Protein AF-A0A959Y7V5-F1 (afdb_monomer)

Secondary structure (DSSP, 8-state):
--EEEEEE-B-SS--TT--S--B--GGGHHHHHHHHHHHHHHH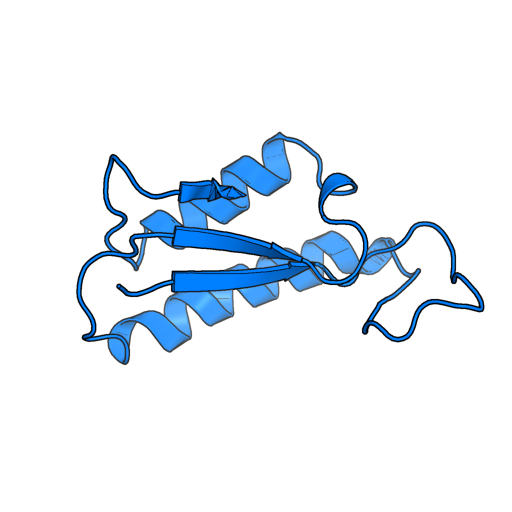GGG--S-SEEEEEEEES-GGGS-HHHHHHHHHHHHTTS-EEEEEEE-

Nearest PDB structures (foldseek):
  1olt-assembly1_A  TM=9.048E-01  e=6.913E-06  Escherichia coli K-12
  4o1f-assembly1_A  TM=4.589E-01  e=1.347E+00  Desulfitobacterium hafniense DCB-2
  6th6-assembly1_An  TM=4.863E-01  e=2.476E+00  Thermococcus kodakarensis KOD1
  7qiz-assembly1_IA  TM=4.661E-01  e=4.553E+00  Solanum lycopersicum

Structure (mmCIF, N/CA/C/O backbone):
data_AF-A0A959Y7V5-F1
#
_entry.id   AF-A0A959Y7V5-F1
#
loop_
_atom_site.group_PDB
_atom_site.id
_atom_site.type_symbol
_atom_site.label_atom_id
_atom_site.label_alt_id
_atom_site.label_comp_id
_atom_site.label_asym_id
_atom_site.label_entity_id
_atom_site.label_seq_id
_atom_site.pdbx_PDB_ins_code
_atom_site.Cartn_x
_atom_site.Cartn_y
_atom_site.Cartn_z
_atom_site.occupancy
_atom_site.B_iso_or_equiv
_atom_site.auth_seq_id
_atom_site.auth_comp_id
_atom_site.auth_asym_id
_atom_site.auth_atom_id
_atom_site.pdbx_PDB_model_num
ATOM 1 N N . MET A 1 1 ? 16.561 0.575 -7.442 1.00 77.06 1 MET A N 1
ATOM 2 C CA . MET A 1 1 ? 15.464 -0.403 -7.338 1.00 77.06 1 MET A CA 1
ATOM 3 C C . MET A 1 1 ? 14.208 0.360 -6.965 1.00 77.06 1 MET A C 1
ATOM 5 O O . MET A 1 1 ? 14.170 0.901 -5.865 1.00 77.06 1 MET A O 1
ATOM 9 N N . PRO A 1 2 ? 13.273 0.549 -7.904 1.00 92.44 2 PRO A N 1
ATOM 10 C CA . PRO A 1 2 ? 12.061 1.321 -7.661 1.00 92.44 2 PRO A CA 1
ATOM 11 C C . PRO A 1 2 ? 11.122 0.578 -6.707 1.00 92.44 2 PRO A C 1
ATOM 13 O O . PRO A 1 2 ? 10.886 -0.617 -6.876 1.00 92.44 2 PRO A O 1
ATOM 16 N N . GLY A 1 3 ? 10.590 1.287 -5.714 1.00 94.88 3 GLY A N 1
ATOM 17 C CA . GLY A 1 3 ? 9.673 0.732 -4.721 1.00 94.88 3 GLY A CA 1
ATOM 18 C C . GLY A 1 3 ? 8.401 1.564 -4.610 1.00 94.88 3 GLY A C 1
ATOM 19 O O . GLY A 1 3 ? 8.439 2.785 -4.772 1.00 94.88 3 GLY A O 1
ATOM 20 N N . LEU A 1 4 ? 7.280 0.905 -4.323 1.00 96.31 4 LEU A N 1
ATOM 21 C CA . LEU A 1 4 ? 5.990 1.542 -4.070 1.00 96.31 4 LEU A CA 1
ATOM 22 C C . LEU A 1 4 ? 5.617 1.388 -2.595 1.00 96.31 4 LEU A C 1
ATOM 24 O O . LEU A 1 4 ? 5.537 0.273 -2.096 1.00 96.31 4 LEU A O 1
ATOM 28 N N . TYR A 1 5 ? 5.340 2.495 -1.909 1.00 96.75 5 TYR A N 1
ATOM 29 C CA . TYR A 1 5 ? 4.815 2.477 -0.544 1.00 96.75 5 TYR A CA 1
ATOM 30 C C . TYR A 1 5 ? 3.337 2.875 -0.530 1.00 96.75 5 TYR A C 1
ATOM 32 O O . TYR A 1 5 ? 2.977 3.965 -0.978 1.00 96.75 5 TYR A O 1
ATOM 40 N N . LEU A 1 6 ? 2.488 2.003 0.010 1.00 96.69 6 LEU A N 1
ATOM 41 C CA . LEU A 1 6 ? 1.053 2.212 0.168 1.00 96.69 6 LEU A CA 1
ATOM 42 C C . LEU A 1 6 ? 0.737 2.445 1.648 1.00 96.69 6 LEU A C 1
ATOM 44 O O . LEU A 1 6 ? 0.752 1.530 2.474 1.00 96.69 6 LEU A O 1
ATOM 48 N N . HIS A 1 7 ? 0.443 3.699 1.985 1.00 96.06 7 HIS A N 1
ATOM 49 C CA . HIS A 1 7 ? 0.092 4.092 3.344 1.00 96.06 7 HIS A CA 1
ATOM 50 C C . HIS A 1 7 ? -1.385 3.795 3.635 1.00 96.06 7 HIS A C 1
ATOM 52 O O . HIS A 1 7 ? -2.250 4.526 3.172 1.00 96.06 7 HIS A O 1
ATOM 58 N N . ILE A 1 8 ? -1.689 2.763 4.422 1.00 96.56 8 ILE A N 1
ATOM 59 C CA . ILE A 1 8 ? -3.038 2.374 4.853 1.00 96.56 8 ILE A CA 1
ATOM 60 C C . ILE A 1 8 ? -3.330 3.003 6.226 1.00 96.56 8 ILE A C 1
ATOM 62 O O . ILE A 1 8 ? -2.917 2.460 7.253 1.00 96.56 8 ILE A O 1
ATOM 66 N N . PRO A 1 9 ? -4.054 4.133 6.307 1.00 96.25 9 PRO A N 1
ATOM 67 C CA . PRO A 1 9 ? -4.121 4.946 7.518 1.00 96.25 9 PRO A CA 1
ATOM 68 C C . PRO A 1 9 ? -5.203 4.453 8.488 1.00 96.25 9 PRO A C 1
ATOM 70 O O . PRO A 1 9 ? -5.806 5.263 9.174 1.00 96.25 9 PRO A O 1
ATOM 73 N N . PHE A 1 10 ? -5.536 3.163 8.534 1.00 96.88 10 PHE A N 1
ATOM 74 C CA . PHE A 1 10 ? -6.673 2.677 9.325 1.00 96.88 10 PHE A CA 1
ATOM 75 C C . PHE A 1 10 ? -6.224 1.924 10.565 1.00 96.88 10 PHE A C 1
ATOM 77 O O . PHE A 1 10 ? -5.439 0.991 10.466 1.00 96.88 10 PHE A O 1
ATOM 84 N N . CYS A 1 11 ? -6.774 2.282 11.720 1.00 96.12 11 CYS A N 1
ATOM 85 C CA . CYS A 1 11 ? -6.563 1.593 12.989 1.00 96.12 11 CYS A CA 1
ATOM 86 C C . CYS A 1 11 ? -7.917 1.300 13.646 1.00 96.12 11 CYS A C 1
ATOM 88 O O . CYS A 1 11 ? -8.841 2.102 13.559 1.00 96.12 11 CYS A O 1
ATOM 90 N N . ARG A 1 12 ? -8.052 0.184 14.374 1.00 94.56 12 ARG A N 1
ATOM 91 C CA . ARG A 1 12 ? -9.281 -0.081 15.159 1.00 94.56 12 ARG A CA 1
ATOM 92 C C . ARG A 1 12 ? -9.419 0.838 16.370 1.00 94.56 12 ARG A C 1
ATOM 94 O O . ARG A 1 12 ? -10.526 1.086 16.832 1.00 94.56 12 ARG A O 1
ATOM 101 N N . ARG A 1 13 ? -8.293 1.302 16.911 1.00 94.69 13 ARG A N 1
ATOM 102 C CA . ARG A 1 13 ? -8.223 2.186 18.076 1.00 94.69 13 ARG A CA 1
ATOM 103 C C . ARG A 1 13 ? -7.045 3.140 17.942 1.00 94.69 13 ARG A C 1
ATOM 105 O O . ARG A 1 13 ? -6.053 2.795 17.306 1.00 94.69 13 ARG A O 1
ATOM 112 N N . ALA A 1 14 ? -7.147 4.294 18.591 1.00 94.56 14 ALA A N 1
ATOM 113 C CA . ALA A 1 14 ? -6.025 5.202 18.765 1.00 94.56 14 ALA A CA 1
ATOM 114 C C . ALA A 1 14 ? -5.124 4.681 19.895 1.00 94.56 14 ALA A C 1
ATOM 116 O O . ALA A 1 14 ? -5.572 4.540 21.033 1.00 94.56 14 ALA A O 1
ATOM 117 N N . CYS A 1 15 ? -3.872 4.358 19.578 1.00 94.81 15 CYS A N 1
ATOM 118 C CA . CYS A 1 15 ? -2.864 4.002 20.574 1.00 94.81 15 CYS A CA 1
ATOM 119 C C . CYS A 1 15 ? -2.178 5.279 21.066 1.00 94.81 15 CYS A C 1
ATOM 121 O O . CYS A 1 15 ? -1.694 6.060 20.255 1.00 94.81 15 CYS A O 1
ATOM 123 N N . THR A 1 16 ? -2.089 5.470 22.382 1.00 94.56 16 THR A N 1
ATOM 124 C CA . THR A 1 16 ? -1.507 6.681 22.995 1.00 94.56 16 THR A CA 1
ATOM 125 C C . THR A 1 16 ? -0.011 6.852 22.742 1.00 94.56 16 THR A C 1
ATOM 127 O O . THR A 1 16 ? 0.508 7.942 22.931 1.00 94.56 16 THR A O 1
ATOM 130 N N . TYR A 1 17 ? 0.675 5.781 22.343 1.00 94.00 17 TYR A N 1
ATOM 131 C CA . TYR A 1 17 ? 2.105 5.766 22.034 1.00 94.00 17 TYR A CA 1
ATOM 132 C C . TYR A 1 17 ? 2.407 5.857 20.528 1.00 94.00 17 TYR A C 1
ATOM 134 O O . TYR A 1 17 ? 3.568 5.793 20.143 1.00 94.00 17 TYR A O 1
ATOM 142 N N . CYS A 1 18 ? 1.386 5.868 19.663 1.00 93.38 18 CYS A N 1
ATOM 143 C CA . CYS A 1 18 ? 1.589 5.757 18.221 1.00 93.38 18 CYS A CA 1
ATOM 144 C C . CYS A 1 18 ? 1.769 7.138 17.584 1.00 93.38 18 CYS A C 1
ATOM 146 O O . CYS A 1 18 ? 0.817 7.914 17.539 1.00 93.38 18 CYS A O 1
ATOM 148 N N . ASP A 1 19 ? 2.958 7.382 17.032 1.00 91.00 19 ASP A N 1
ATOM 149 C CA . ASP A 1 19 ? 3.307 8.627 16.331 1.00 91.00 19 ASP A CA 1
ATOM 150 C C . ASP A 1 19 ? 3.061 8.568 14.810 1.00 91.00 19 ASP A C 1
ATOM 152 O O . ASP A 1 19 ? 3.302 9.538 14.090 1.00 91.00 19 ASP A O 1
ATOM 156 N N . PHE A 1 20 ? 2.583 7.435 14.287 1.00 89.69 20 PHE A N 1
ATOM 157 C CA . PHE A 1 20 ? 2.245 7.312 12.869 1.00 89.69 20 PHE A CA 1
ATOM 158 C C . PHE A 1 20 ? 0.926 8.015 12.545 1.00 89.69 20 PHE A C 1
ATOM 160 O O . PHE A 1 20 ? 0.021 8.105 13.373 1.00 89.69 20 PHE A O 1
ATOM 167 N N . HIS A 1 21 ? 0.778 8.463 11.298 1.00 90.12 21 HIS A N 1
ATOM 168 C CA . HIS A 1 21 ? -0.511 8.946 10.822 1.00 90.12 21 HIS A CA 1
ATOM 169 C C . HIS A 1 21 ? -1.520 7.789 10.739 1.00 90.12 21 HIS A C 1
ATOM 171 O O . HIS A 1 21 ? -1.261 6.771 10.095 1.00 90.12 21 HIS A O 1
ATOM 177 N N . PHE A 1 22 ? -2.676 7.951 11.387 1.00 93.25 22 PHE A N 1
ATOM 178 C CA . PHE A 1 22 ? -3.777 6.994 11.335 1.00 93.25 22 PHE A CA 1
ATOM 179 C C . PHE A 1 22 ? -5.143 7.674 11.496 1.00 93.25 22 PHE A C 1
ATOM 181 O O . PHE A 1 22 ? -5.274 8.825 11.908 1.00 93.25 22 PHE A O 1
ATOM 188 N N . SER A 1 23 ? -6.181 6.899 11.218 1.00 94.00 23 SER A N 1
ATOM 189 C CA . SER A 1 23 ? -7.592 7.204 11.358 1.00 94.00 23 SER A CA 1
ATOM 190 C C . SER A 1 23 ? -8.301 5.997 11.962 1.00 94.00 23 SER A C 1
ATOM 192 O O . SER A 1 23 ? -8.068 4.853 11.568 1.00 94.00 23 SER A O 1
ATOM 194 N N . THR A 1 24 ? -9.197 6.243 12.914 1.00 94.12 24 THR A N 1
ATOM 195 C CA . THR A 1 24 ? -10.100 5.217 13.461 1.00 94.12 24 THR A CA 1
ATOM 196 C C . THR A 1 24 ? -11.438 5.146 12.721 1.00 94.12 24 THR A C 1
ATOM 198 O O . THR A 1 24 ? -12.278 4.296 13.018 1.00 94.12 24 THR A O 1
ATOM 201 N N . SER A 1 25 ? -11.639 6.006 11.720 1.00 93.81 25 SER A N 1
ATOM 202 C CA . SER A 1 25 ? -12.872 6.098 10.940 1.00 93.81 25 SER A CA 1
ATOM 203 C C . SER A 1 25 ? -12.885 5.088 9.793 1.00 93.81 25 SER A C 1
ATOM 205 O O . SER A 1 25 ? -12.689 5.440 8.634 1.00 93.81 25 SER A O 1
ATOM 207 N N . LEU A 1 26 ? -13.168 3.820 10.098 1.00 92.69 26 LEU A N 1
ATOM 208 C CA . LEU A 1 26 ? -13.195 2.742 9.096 1.00 92.69 26 LEU A CA 1
ATOM 209 C C . LEU A 1 26 ? -14.258 2.933 7.997 1.00 92.69 26 LEU A C 1
ATOM 211 O O . LEU A 1 26 ? -14.116 2.382 6.910 1.00 92.69 26 LEU A O 1
ATOM 215 N N . GLY A 1 27 ? -15.295 3.743 8.235 1.00 93.75 27 GLY A N 1
ATOM 216 C CA . GLY A 1 27 ? -16.340 4.027 7.242 1.00 93.75 27 GLY A CA 1
ATOM 217 C C . GLY A 1 27 ? -15.844 4.755 5.984 1.00 93.75 27 GLY A C 1
ATOM 218 O O . GLY A 1 27 ? -16.542 4.769 4.975 1.00 93.75 27 GLY A O 1
ATOM 219 N N . THR A 1 28 ? -14.644 5.348 6.009 1.00 94.38 28 THR A N 1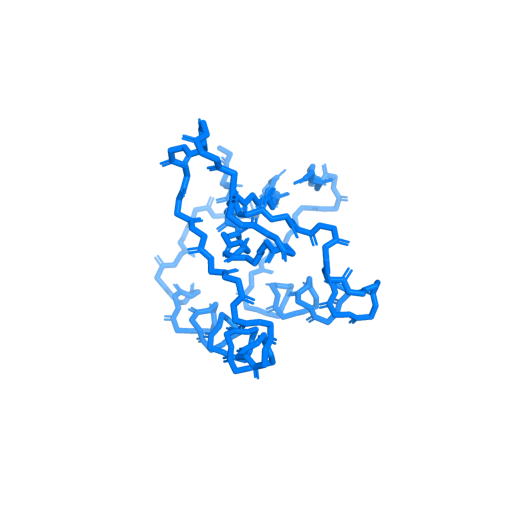
ATOM 220 C CA . THR A 1 28 ? -14.040 5.996 4.832 1.00 94.38 28 THR A CA 1
ATOM 221 C C . THR A 1 28 ? -13.085 5.087 4.058 1.00 94.38 28 THR A C 1
ATOM 223 O O . THR A 1 28 ? -12.556 5.524 3.033 1.00 94.38 28 THR A O 1
ATOM 226 N N . LYS A 1 29 ? -12.893 3.832 4.493 1.00 95.38 29 LYS A N 1
ATOM 227 C CA . LY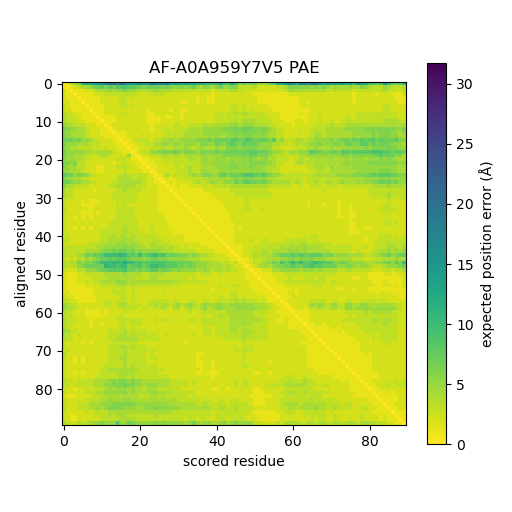S A 1 29 ? -11.949 2.869 3.903 1.00 95.38 29 LYS A CA 1
ATOM 228 C C . LYS A 1 29 ? -12.099 2.744 2.393 1.00 95.38 29 LYS A C 1
ATOM 230 O O . LYS A 1 29 ? -11.160 3.048 1.661 1.00 95.38 29 LYS A O 1
ATOM 235 N N . ASP A 1 30 ? -13.298 2.431 1.920 1.00 95.31 30 ASP A N 1
ATOM 236 C CA . ASP A 1 30 ? -13.566 2.250 0.491 1.00 95.31 30 ASP A CA 1
ATOM 237 C C . ASP A 1 30 ? -13.272 3.511 -0.324 1.00 95.31 30 ASP A C 1
ATOM 239 O O . ASP A 1 30 ? -12.787 3.440 -1.454 1.00 95.31 30 ASP A O 1
ATOM 243 N N . ARG A 1 31 ? -13.564 4.689 0.240 1.00 96.56 31 ARG A N 1
ATOM 244 C CA . ARG A 1 31 ? -13.298 5.970 -0.423 1.00 96.56 31 ARG A CA 1
ATOM 245 C C . ARG A 1 31 ? -11.797 6.215 -0.549 1.00 96.56 31 ARG A C 1
ATOM 247 O O . ARG A 1 31 ? -11.363 6.687 -1.596 1.00 96.56 31 ARG A O 1
ATOM 254 N N . VAL A 1 32 ? -11.025 5.886 0.485 1.00 96.25 32 VAL A N 1
ATOM 255 C CA . VAL A 1 32 ? -9.562 6.010 0.474 1.00 96.25 32 VAL A CA 1
ATOM 256 C C . VAL A 1 32 ? -8.941 5.027 -0.513 1.00 96.25 32 VAL A C 1
ATOM 258 O O . VAL A 1 32 ? -8.141 5.451 -1.336 1.00 96.25 32 VAL A O 1
ATOM 261 N N . LEU A 1 33 ? -9.364 3.759 -0.526 1.00 96.31 33 LEU A N 1
ATOM 262 C CA . LEU A 1 33 ? -8.862 2.771 -1.490 1.00 96.31 33 LEU A CA 1
ATOM 263 C C . LEU A 1 33 ? -9.159 3.172 -2.943 1.00 96.31 33 LEU A C 1
ATOM 265 O O . LEU A 1 33 ? -8.298 3.056 -3.814 1.00 96.31 33 LEU A O 1
ATOM 269 N N . LYS A 1 34 ? -10.354 3.715 -3.213 1.00 96.88 34 LYS A N 1
ATOM 270 C CA . LYS A 1 34 ? -10.696 4.268 -4.535 1.00 96.88 34 LYS A CA 1
ATOM 271 C C . LYS A 1 34 ? -9.831 5.475 -4.900 1.00 96.88 34 LYS A C 1
ATOM 273 O O . LYS A 1 34 ? -9.428 5.601 -6.052 1.00 96.88 34 LYS A O 1
ATOM 278 N N . ALA A 1 35 ? -9.547 6.353 -3.938 1.00 97.50 35 ALA A N 1
ATOM 279 C CA . ALA A 1 35 ? -8.674 7.502 -4.156 1.00 97.50 35 ALA A CA 1
ATOM 280 C C . ALA A 1 35 ? -7.224 7.071 -4.435 1.00 97.50 35 ALA A C 1
ATOM 282 O O . ALA A 1 35 ? -6.627 7.588 -5.371 1.00 97.50 35 ALA A O 1
ATOM 283 N N . MET A 1 36 ? -6.702 6.077 -3.707 1.00 97.19 36 MET A N 1
ATOM 284 C CA . MET A 1 36 ? -5.379 5.490 -3.961 1.00 97.19 36 MET A CA 1
ATOM 285 C C . MET A 1 36 ? -5.289 4.901 -5.367 1.00 97.19 36 MET A C 1
ATOM 287 O O . MET A 1 36 ? -4.335 5.170 -6.086 1.00 97.19 36 MET A O 1
ATOM 291 N N . ALA A 1 37 ? -6.304 4.142 -5.795 1.00 96.25 37 ALA A N 1
ATOM 292 C CA . ALA A 1 37 ? -6.343 3.592 -7.148 1.00 96.25 37 ALA A CA 1
ATOM 293 C C . ALA A 1 37 ? -6.293 4.692 -8.223 1.00 96.25 37 ALA A C 1
ATOM 295 O O . ALA A 1 37 ? -5.571 4.555 -9.205 1.00 96.25 37 ALA A O 1
ATOM 296 N N . ARG A 1 38 ? -7.016 5.799 -8.013 1.00 97.38 38 ARG A N 1
ATOM 297 C CA . ARG A 1 38 ? -6.967 6.969 -8.901 1.00 97.38 38 ARG A CA 1
ATOM 298 C C . ARG A 1 38 ? -5.587 7.630 -8.897 1.00 97.38 38 ARG A C 1
ATOM 300 O O . ARG A 1 38 ? -5.084 7.978 -9.955 1.00 97.38 38 ARG A O 1
ATOM 307 N N . GLU A 1 39 ? -4.965 7.774 -7.731 1.00 96.88 39 GLU A N 1
ATOM 308 C CA . GLU A 1 39 ? -3.626 8.357 -7.606 1.00 96.88 39 GLU A CA 1
ATOM 309 C C . GLU A 1 39 ? -2.557 7.515 -8.321 1.00 96.88 39 GLU A C 1
ATOM 311 O O . GLU A 1 39 ? -1.672 8.075 -8.965 1.00 96.88 39 GLU A O 1
ATOM 316 N N . LEU A 1 40 ? -2.653 6.182 -8.264 1.00 96.50 40 LEU A N 1
ATOM 317 C CA . LEU A 1 40 ? -1.767 5.281 -9.012 1.00 96.50 40 LEU A CA 1
ATOM 318 C C . LEU A 1 40 ? -1.846 5.549 -10.522 1.00 96.50 40 LEU A C 1
ATOM 320 O O . LEU A 1 40 ? -0.813 5.666 -11.178 1.00 96.50 40 LEU A O 1
ATOM 324 N N . GLU A 1 41 ? -3.060 5.688 -11.059 1.00 95.06 41 GLU A N 1
ATOM 325 C CA . GLU A 1 41 ? -3.294 5.994 -12.476 1.00 95.06 41 GLU A CA 1
ATOM 326 C C . GLU A 1 41 ? -2.772 7.395 -12.853 1.00 95.06 41 GLU A C 1
ATOM 328 O O . GLU A 1 41 ? -2.182 7.565 -13.917 1.00 95.06 41 GLU A O 1
ATOM 333 N N . GLU A 1 42 ? -2.930 8.390 -11.973 1.00 95.94 42 GLU A N 1
ATOM 334 C CA . GLU A 1 42 ? -2.462 9.765 -12.204 1.00 95.94 42 GLU A CA 1
ATOM 335 C C . GLU A 1 42 ? -0.933 9.904 -12.142 1.00 95.94 42 GLU A C 1
ATOM 337 O O . GLU A 1 42 ? -0.359 10.710 -12.875 1.00 95.94 42 GLU A O 1
ATOM 342 N N . ARG A 1 43 ? -0.260 9.136 -11.276 1.00 93.38 43 ARG A N 1
ATOM 343 C CA . ARG A 1 43 ? 1.197 9.231 -11.079 1.00 93.38 43 ARG A CA 1
ATOM 344 C C . ARG A 1 43 ? 2.008 8.397 -12.060 1.00 93.38 43 ARG A C 1
ATOM 346 O O . ARG A 1 43 ? 3.144 8.764 -12.353 1.00 93.38 43 ARG A O 1
ATOM 353 N N . ALA A 1 44 ? 1.457 7.297 -12.564 1.00 93.12 44 ALA A N 1
ATOM 354 C CA . ALA A 1 44 ? 2.201 6.368 -13.406 1.00 93.12 44 ALA A CA 1
ATOM 355 C C . ALA A 1 44 ? 2.836 6.979 -14.670 1.00 93.12 44 ALA A C 1
ATOM 357 O O . ALA A 1 44 ? 3.982 6.635 -14.949 1.00 93.12 44 ALA A O 1
ATOM 358 N N . PRO A 1 45 ? 2.200 7.916 -15.408 1.00 93.12 45 PRO A N 1
ATOM 359 C CA . PRO A 1 45 ? 2.833 8.531 -16.579 1.00 93.12 45 PRO A CA 1
ATOM 360 C C . PRO A 1 45 ? 4.137 9.281 -16.271 1.00 93.12 45 PRO A C 1
ATOM 362 O O . PRO A 1 45 ? 4.959 9.459 -17.164 1.00 93.12 45 PRO A O 1
ATOM 365 N N . GLY A 1 46 ? 4.323 9.738 -15.028 1.00 88.81 46 GLY A N 1
ATOM 366 C CA . GLY A 1 46 ? 5.535 10.428 -14.577 1.00 88.81 46 GLY A CA 1
ATOM 367 C C . GLY A 1 46 ? 6.600 9.506 -13.984 1.00 88.81 46 GLY A C 1
ATOM 368 O O . GLY A 1 46 ? 7.592 10.002 -13.459 1.00 88.81 46 GLY A O 1
ATOM 369 N N . PHE A 1 47 ? 6.391 8.189 -14.009 1.00 91.38 47 PHE A N 1
ATOM 370 C CA . PHE A 1 47 ? 7.288 7.213 -13.405 1.00 91.38 47 PHE A CA 1
ATOM 371 C C . PHE A 1 47 ? 8.114 6.498 -14.481 1.00 91.38 47 PHE A C 1
ATOM 373 O O . PHE A 1 47 ? 7.621 5.605 -15.167 1.00 91.38 47 PHE A O 1
ATOM 380 N N . ASP A 1 48 ? 9.385 6.876 -14.618 1.00 87.19 48 ASP A N 1
ATOM 381 C CA . ASP A 1 48 ? 10.311 6.368 -15.644 1.00 87.19 48 ASP A CA 1
ATOM 382 C C . ASP A 1 48 ? 11.434 5.480 -15.074 1.00 87.19 48 ASP A C 1
ATOM 384 O O . ASP A 1 48 ? 12.407 5.153 -15.752 1.00 87.19 48 ASP A O 1
ATOM 388 N N . HIS A 1 49 ? 11.295 5.047 -13.821 1.00 89.50 49 HIS A N 1
ATOM 389 C CA . HIS A 1 49 ? 12.358 4.369 -13.076 1.00 89.50 49 HIS A CA 1
ATOM 390 C C . HIS A 1 49 ? 12.496 2.861 -13.371 1.00 89.50 49 HIS A C 1
ATOM 392 O O . HIS A 1 49 ? 13.343 2.199 -12.769 1.00 89.50 49 HIS A O 1
ATOM 398 N N . GLY A 1 50 ? 11.706 2.313 -14.300 1.00 92.56 50 GLY A N 1
ATOM 399 C CA . GLY A 1 50 ? 11.674 0.882 -14.635 1.00 92.56 50 GLY A CA 1
ATOM 400 C C . GLY A 1 50 ? 10.680 0.074 -13.785 1.00 92.56 50 GLY A C 1
ATOM 401 O O . GLY A 1 50 ? 9.818 0.665 -13.134 1.00 92.56 50 GLY A O 1
ATOM 402 N N . PRO A 1 51 ? 10.746 -1.273 -13.803 1.00 95.75 51 PRO A N 1
ATOM 403 C CA . PRO A 1 51 ? 9.823 -2.120 -13.050 1.00 95.75 51 PRO A CA 1
ATOM 404 C C . PRO A 1 51 ? 9.911 -1.898 -11.535 1.00 95.75 51 PRO A C 1
ATOM 406 O O . PRO A 1 51 ? 10.999 -1.720 -10.986 1.00 95.75 51 PRO A O 1
ATOM 409 N N . LEU A 1 52 ? 8.767 -1.951 -10.851 1.00 96.88 52 LEU A N 1
ATOM 410 C CA . LEU A 1 52 ? 8.714 -1.979 -9.392 1.00 96.88 52 LEU A CA 1
ATOM 411 C C . LEU A 1 52 ? 9.319 -3.288 -8.888 1.00 96.88 52 LEU A C 1
ATOM 413 O O . LEU A 1 52 ? 8.826 -4.364 -9.216 1.00 96.88 52 LEU A O 1
ATOM 417 N N . THR A 1 53 ? 10.358 -3.181 -8.068 1.00 97.50 53 THR A N 1
ATOM 418 C CA . THR A 1 53 ? 11.043 -4.323 -7.442 1.00 97.50 53 THR A CA 1
ATOM 419 C C . THR A 1 53 ? 10.584 -4.571 -6.008 1.00 97.50 53 THR A C 1
ATOM 421 O O . THR A 1 53 ? 10.950 -5.578 -5.412 1.00 97.50 53 THR A O 1
ATOM 424 N N . SER A 1 54 ? 9.808 -3.649 -5.433 1.00 97.44 54 SER A N 1
ATOM 425 C CA . SER A 1 54 ? 9.212 -3.822 -4.111 1.00 97.44 54 SER A CA 1
ATOM 426 C C . SER A 1 54 ? 7.904 -3.048 -3.942 1.00 97.44 54 SER A C 1
ATOM 428 O O . SER A 1 54 ? 7.719 -1.964 -4.506 1.00 97.44 54 SER A O 1
ATOM 430 N N . ILE A 1 55 ? 6.983 -3.609 -3.160 1.00 97.50 55 ILE A N 1
ATOM 431 C CA . ILE A 1 55 ? 5.710 -3.003 -2.765 1.00 97.50 55 ILE A CA 1
ATOM 432 C C . ILE A 1 55 ? 5.570 -3.166 -1.251 1.00 97.50 55 ILE A C 1
ATOM 434 O O . ILE A 1 55 ? 5.488 -4.285 -0.756 1.00 97.50 55 ILE A O 1
ATOM 438 N N . TYR A 1 56 ? 5.519 -2.050 -0.529 1.00 97.31 56 TYR A N 1
ATOM 439 C CA . TYR A 1 56 ? 5.425 -2.027 0.927 1.00 97.31 56 TYR A CA 1
ATOM 440 C C . TYR A 1 56 ? 4.097 -1.440 1.397 1.00 97.31 56 TYR A C 1
ATOM 442 O O . TYR A 1 56 ? 3.699 -0.358 0.956 1.00 97.31 56 TYR A O 1
ATOM 450 N N . PHE A 1 57 ? 3.444 -2.099 2.348 1.00 96.44 57 PHE A N 1
ATOM 451 C CA . PHE A 1 57 ? 2.242 -1.602 3.011 1.00 96.44 57 PHE A CA 1
ATOM 452 C C . PHE A 1 57 ? 2.578 -1.127 4.425 1.00 96.44 57 PHE A C 1
ATOM 454 O O . PHE A 1 57 ? 3.175 -1.843 5.222 1.00 96.44 57 PHE A O 1
ATOM 461 N N . GLY A 1 58 ? 2.155 0.081 4.791 1.00 94.56 58 GLY A N 1
AT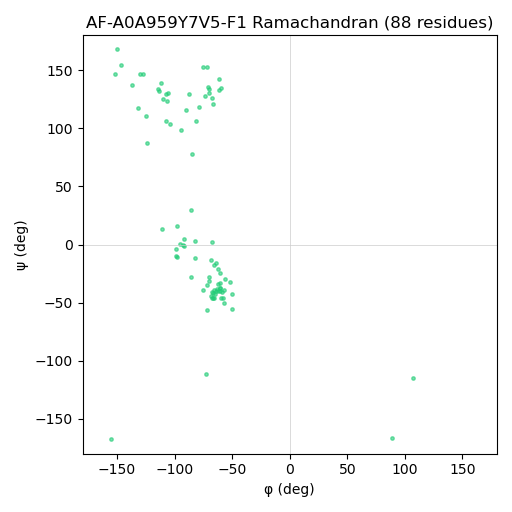OM 462 C CA . GLY A 1 58 ? 2.400 0.590 6.142 1.00 94.56 58 GLY A CA 1
ATOM 463 C C . GLY A 1 58 ? 1.401 1.646 6.576 1.0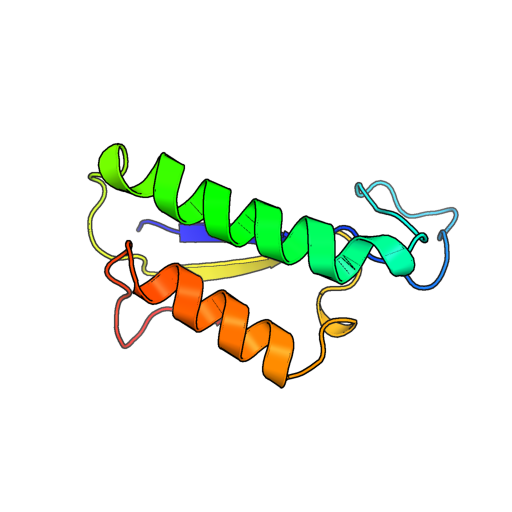0 94.56 58 GLY A C 1
ATOM 464 O O . GLY A 1 58 ? 0.377 1.839 5.935 1.00 94.56 58 GLY A O 1
ATOM 465 N N . GLY A 1 59 ? 1.699 2.340 7.672 1.00 93.25 59 GLY A N 1
ATOM 466 C CA . GLY A 1 59 ? 0.848 3.397 8.214 1.00 93.25 59 GLY A CA 1
ATOM 467 C C . GLY A 1 59 ? 0.138 2.955 9.481 1.00 93.25 59 GLY A C 1
ATOM 468 O O . GLY A 1 59 ? 0.792 2.722 10.490 1.00 93.25 59 GLY A O 1
ATOM 469 N N . GLY A 1 60 ? -1.187 2.859 9.435 1.00 94.25 60 GLY A N 1
ATOM 470 C CA . GLY A 1 60 ? -1.979 2.317 10.529 1.00 94.25 60 GLY A CA 1
ATOM 471 C C . GLY A 1 60 ? -1.817 0.802 10.632 1.00 94.25 60 GLY A C 1
ATOM 472 O O . GLY A 1 60 ? -0.778 0.272 11.007 1.00 94.25 60 GLY A O 1
ATOM 473 N N . THR A 1 61 ? -2.877 0.070 10.324 1.00 95.81 61 THR A N 1
ATOM 474 C CA . THR A 1 61 ? -2.920 -1.389 10.383 1.00 95.81 61 THR A CA 1
ATOM 475 C C . THR A 1 61 ? -3.336 -1.921 9.009 1.00 95.81 61 THR A C 1
ATOM 477 O O . THR A 1 61 ? -4.531 -2.128 8.781 1.00 95.81 61 THR A O 1
ATOM 480 N N . PRO A 1 62 ? -2.384 -2.151 8.078 1.00 95.00 62 PRO A N 1
ATOM 481 C CA . PRO A 1 62 ? -2.685 -2.700 6.753 1.00 95.00 62 PRO A CA 1
ATOM 482 C C . PRO A 1 62 ? -3.510 -3.993 6.795 1.00 95.00 62 PRO A C 1
ATOM 484 O O . PRO A 1 62 ? -4.387 -4.188 5.961 1.00 95.00 62 PRO A O 1
ATOM 487 N N . SER A 1 63 ? -3.325 -4.819 7.830 1.00 94.88 63 SER A N 1
ATOM 488 C CA . SER A 1 63 ? -4.086 -6.055 8.065 1.00 94.88 63 SER A CA 1
ATOM 489 C C . SER A 1 63 ? -5.570 -5.857 8.419 1.00 94.88 63 SER A C 1
ATOM 491 O O . SER A 1 63 ? -6.279 -6.830 8.665 1.00 94.88 63 SER A O 1
ATOM 493 N N . LEU A 1 64 ? -6.069 -4.615 8.452 1.00 95.44 64 LEU A N 1
ATOM 494 C CA . LEU A 1 64 ? -7.509 -4.322 8.476 1.00 95.44 64 LEU A CA 1
ATOM 495 C C . LEU A 1 64 ? -8.163 -4.352 7.094 1.00 95.44 64 LEU A C 1
ATOM 497 O O . LEU A 1 64 ? -9.395 -4.327 7.019 1.00 95.44 64 LEU A O 1
ATOM 501 N N . LEU A 1 65 ? -7.367 -4.387 6.028 1.00 95.56 65 LEU A N 1
ATOM 502 C CA . LEU A 1 65 ? -7.857 -4.716 4.700 1.00 95.56 65 LEU A CA 1
ATOM 503 C C . LEU A 1 65 ? -8.205 -6.199 4.646 1.00 95.56 65 LEU A C 1
ATOM 505 O O . LEU A 1 65 ? -7.457 -7.056 5.117 1.00 95.56 65 LEU A O 1
ATOM 509 N N . GLU A 1 66 ? -9.350 -6.505 4.060 1.00 96.00 66 GLU A N 1
ATOM 510 C CA . GLU A 1 66 ? -9.706 -7.875 3.734 1.00 96.00 66 GLU A CA 1
ATOM 511 C C . GLU A 1 66 ? -8.845 -8.366 2.561 1.00 96.00 66 GLU A C 1
ATOM 513 O O . GLU A 1 66 ? -8.460 -7.561 1.708 1.00 96.00 66 GLU A O 1
ATOM 518 N N . PRO A 1 67 ? -8.596 -9.683 2.440 1.00 95.69 67 PRO A N 1
ATOM 519 C CA . PRO A 1 67 ? -7.786 -10.234 1.351 1.00 95.69 67 PRO A CA 1
ATOM 520 C C . PRO A 1 67 ? -8.222 -9.755 -0.041 1.00 95.69 67 PRO A C 1
ATOM 522 O O . PRO A 1 67 ? -7.396 -9.309 -0.828 1.00 95.69 67 PRO A O 1
ATOM 525 N N . ARG A 1 68 ? -9.538 -9.710 -0.293 1.00 96.38 68 ARG A N 1
ATOM 526 C CA . ARG A 1 68 ? -10.120 -9.197 -1.547 1.00 96.38 68 ARG A CA 1
ATOM 527 C C . ARG A 1 68 ? -9.799 -7.726 -1.830 1.00 96.38 68 ARG A C 1
ATOM 529 O O . ARG A 1 68 ? -9.704 -7.326 -2.984 1.00 96.38 68 ARG A O 1
ATOM 536 N N . GLU A 1 69 ? -9.679 -6.902 -0.791 1.00 96.12 69 GLU A N 1
ATOM 537 C CA . GLU A 1 69 ? -9.357 -5.479 -0.932 1.00 96.12 69 GLU A CA 1
ATOM 538 C C . GLU A 1 69 ? -7.875 -5.298 -1.253 1.00 96.12 69 GLU A C 1
ATOM 540 O O . GLU A 1 69 ? -7.525 -4.462 -2.085 1.00 96.12 69 GLU A O 1
ATOM 545 N N . LEU A 1 70 ? -7.018 -6.108 -0.625 1.00 94.81 70 LEU A N 1
ATOM 546 C CA . LEU A 1 70 ? -5.586 -6.134 -0.894 1.00 94.81 70 LEU A CA 1
ATOM 547 C C . LEU A 1 70 ? -5.290 -6.630 -2.316 1.00 94.81 70 LEU A C 1
ATOM 549 O O . LEU A 1 70 ? -4.530 -5.987 -3.037 1.00 94.81 70 LEU A O 1
ATOM 553 N N . GLU A 1 71 ? -5.934 -7.720 -2.741 1.00 95.31 71 GLU A N 1
ATOM 554 C CA . GLU A 1 71 ? -5.864 -8.235 -4.115 1.00 95.31 71 GLU A CA 1
ATOM 555 C C . GLU A 1 71 ? -6.297 -7.167 -5.122 1.00 95.31 71 GLU A C 1
ATOM 557 O O . GLU A 1 71 ? -5.549 -6.842 -6.044 1.00 95.31 71 GLU A O 1
ATOM 562 N N . ALA A 1 72 ? -7.454 -6.535 -4.896 1.00 96.00 72 ALA A N 1
ATOM 563 C CA . ALA A 1 72 ? -7.942 -5.475 -5.768 1.00 96.00 72 ALA A CA 1
ATOM 564 C C . ALA A 1 72 ? -6.977 -4.280 -5.837 1.00 96.00 72 ALA A C 1
ATOM 566 O O . ALA A 1 72 ? -6.815 -3.688 -6.904 1.00 96.00 72 ALA A O 1
ATOM 567 N N . LEU A 1 73 ? -6.332 -3.909 -4.728 1.00 95.75 73 LEU A N 1
ATOM 568 C CA . LEU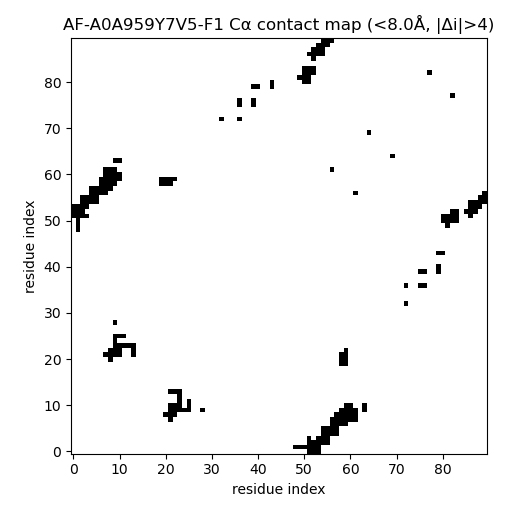 A 1 73 ? -5.348 -2.828 -4.702 1.00 95.75 73 LEU A CA 1
ATOM 569 C C . LEU A 1 73 ? -4.076 -3.202 -5.475 1.00 95.75 73 LEU A C 1
ATOM 571 O O . LEU A 1 73 ? -3.599 -2.403 -6.279 1.00 95.75 73 LEU A O 1
ATOM 575 N N . LEU A 1 74 ? -3.562 -4.420 -5.299 1.00 95.62 74 LEU A N 1
ATOM 576 C CA . LEU A 1 74 ? -2.408 -4.925 -6.049 1.00 95.62 74 LEU A CA 1
ATOM 577 C C . LEU A 1 74 ? -2.693 -5.007 -7.555 1.00 95.62 74 LEU A C 1
ATOM 579 O O . LEU A 1 74 ? -1.853 -4.619 -8.367 1.00 95.62 74 LEU A O 1
ATOM 583 N N . ASP A 1 75 ? -3.892 -5.432 -7.944 1.00 96.25 75 ASP A N 1
ATOM 584 C CA . ASP A 1 75 ? -4.319 -5.420 -9.344 1.00 96.25 75 ASP A CA 1
ATOM 585 C C . ASP A 1 75 ? -4.367 -4.002 -9.914 1.00 96.25 75 ASP A C 1
ATOM 587 O O . ASP A 1 75 ? -4.055 -3.785 -11.086 1.00 96.25 75 ASP A O 1
ATOM 591 N N . ARG A 1 76 ? -4.728 -3.008 -9.094 1.00 96.31 76 ARG A N 1
ATOM 592 C CA . ARG A 1 76 ? -4.684 -1.595 -9.494 1.00 96.31 76 ARG A CA 1
ATOM 593 C C . ARG A 1 76 ? -3.266 -1.071 -9.650 1.00 96.31 76 ARG A C 1
ATOM 595 O O . ARG A 1 76 ? -3.061 -0.244 -10.528 1.00 96.31 76 ARG A O 1
ATOM 602 N N . VAL A 1 77 ? -2.301 -1.573 -8.881 1.00 96.56 77 VAL A N 1
ATOM 603 C CA . VAL A 1 77 ? -0.874 -1.257 -9.065 1.00 96.56 77 VAL A CA 1
ATOM 604 C C . VAL A 1 77 ? -0.345 -1.845 -10.373 1.00 96.56 77 VAL A C 1
ATOM 606 O O . VAL A 1 77 ? 0.306 -1.147 -11.142 1.00 96.56 77 VAL A O 1
ATOM 609 N N . ARG A 1 78 ? -0.661 -3.107 -10.675 1.00 95.38 78 ARG A N 1
ATOM 610 C CA . ARG A 1 78 ? -0.147 -3.805 -11.871 1.00 95.38 78 ARG A CA 1
ATOM 611 C C . ARG A 1 78 ? -0.687 -3.276 -13.201 1.00 95.38 78 ARG A C 1
ATOM 613 O O . ARG A 1 78 ? -0.185 -3.651 -14.253 1.00 95.38 78 ARG A O 1
ATOM 620 N N . ARG A 1 79 ? -1.737 -2.451 -13.176 1.00 94.44 79 ARG A N 1
ATOM 621 C CA . ARG A 1 79 ? -2.337 -1.881 -14.390 1.00 94.44 79 ARG A CA 1
ATOM 622 C C . ARG A 1 79 ? -1.452 -0.809 -15.026 1.00 94.44 79 ARG A C 1
ATOM 624 O O . ARG A 1 79 ? -1.154 -0.952 -16.208 1.00 94.44 79 ARG A O 1
ATOM 631 N N . PRO A 1 80 ? -1.061 0.258 -14.306 1.00 94.56 80 PRO A N 1
ATOM 632 C CA . PRO A 1 80 ? -0.250 1.305 -14.900 1.00 94.56 80 PRO A CA 1
ATOM 633 C C . PRO A 1 80 ? 1.256 1.156 -14.609 1.00 94.56 80 PRO A C 1
ATOM 635 O O . PRO A 1 80 ? 2.048 1.844 -15.246 1.00 94.56 80 PRO A O 1
ATOM 638 N N . PHE A 1 81 ? 1.666 0.266 -13.694 1.00 95.31 81 PHE A N 1
ATOM 639 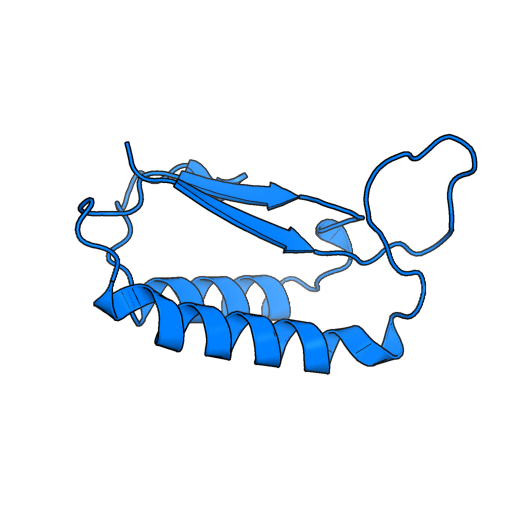C CA . PHE A 1 81 ? 3.075 -0.014 -13.401 1.00 95.31 81 PHE A CA 1
ATOM 640 C C . PHE A 1 81 ? 3.474 -1.424 -13.839 1.00 95.31 81 PHE A C 1
ATOM 642 O O . PHE A 1 81 ? 2.768 -2.397 -13.573 1.00 95.31 81 PHE A O 1
ATOM 649 N N . THR A 1 82 ? 4.664 -1.549 -14.425 1.00 95.12 82 THR A N 1
ATOM 650 C CA . THR A 1 82 ? 5.331 -2.847 -14.569 1.00 95.12 82 THR A CA 1
ATOM 651 C C . THR A 1 82 ? 5.860 -3.273 -13.204 1.00 95.12 82 THR A C 1
ATOM 653 O O . THR A 1 82 ? 6.579 -2.511 -12.560 1.00 95.12 82 THR A O 1
ATOM 656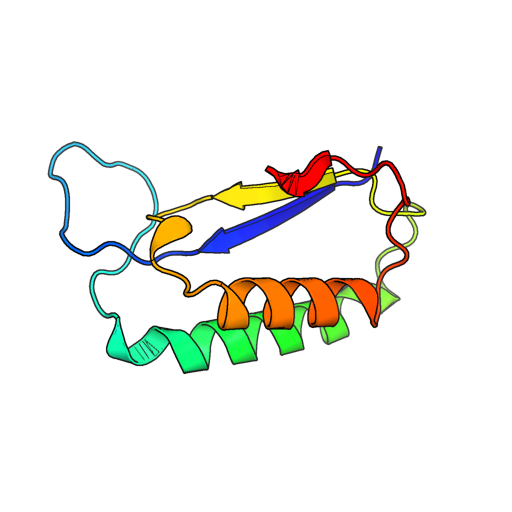 N N . VAL A 1 83 ? 5.527 -4.484 -12.762 1.00 96.19 83 VAL A N 1
ATOM 657 C CA . VAL A 1 83 ? 6.018 -5.060 -11.501 1.00 96.19 83 VAL A CA 1
ATOM 658 C C . VAL A 1 83 ? 6.913 -6.241 -11.832 1.00 96.19 83 VAL A C 1
ATOM 660 O O . VAL A 1 83 ? 6.549 -7.072 -12.665 1.00 96.19 83 VAL A O 1
ATOM 663 N N . ASP A 1 84 ? 8.086 -6.287 -11.212 1.00 96.56 84 ASP A N 1
ATOM 664 C CA . ASP A 1 84 ? 9.003 -7.413 -11.340 1.00 96.56 84 ASP A CA 1
ATOM 665 C C . ASP A 1 84 ? 8.324 -8.698 -10.813 1.00 96.56 84 ASP A C 1
ATOM 667 O O . ASP A 1 84 ? 7.702 -8.654 -9.748 1.00 96.56 84 ASP A O 1
ATOM 671 N N . PRO A 1 85 ? 8.382 -9.837 -11.531 1.00 94.94 85 PRO A N 1
ATOM 672 C CA . PRO A 1 85 ? 7.846 -11.107 -11.038 1.00 94.94 85 PRO A CA 1
ATOM 673 C C . PRO A 1 85 ? 8.422 -11.542 -9.685 1.00 94.94 85 PRO A C 1
ATOM 675 O O . PRO A 1 85 ? 7.716 -12.185 -8.911 1.00 94.94 85 PRO A O 1
ATOM 678 N N . GLU A 1 86 ? 9.664 -11.151 -9.392 1.00 96.19 86 GLU 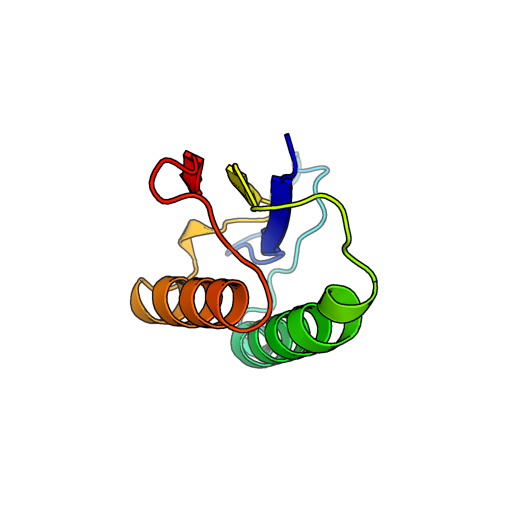A N 1
ATOM 679 C CA . GLU A 1 86 ? 10.368 -11.433 -8.138 1.00 96.19 86 GLU A CA 1
ATOM 680 C C . GLU A 1 86 ? 10.287 -10.251 -7.151 1.00 96.19 86 GLU A C 1
ATOM 682 O O . GLU A 1 86 ? 11.072 -10.169 -6.204 1.00 96.19 86 GLU A O 1
ATOM 687 N N . ALA A 1 87 ? 9.368 -9.301 -7.372 1.00 96.75 87 ALA A N 1
ATOM 688 C CA . ALA A 1 87 ? 9.213 -8.149 -6.493 1.00 96.75 87 ALA A CA 1
ATOM 689 C C . ALA A 1 87 ? 8.875 -8.573 -5.056 1.00 96.75 87 ALA A C 1
ATOM 691 O O . ALA A 1 87 ? 7.973 -9.379 -4.816 1.00 96.75 87 ALA A O 1
ATOM 692 N N . GLU A 1 88 ? 9.554 -7.960 -4.087 1.00 97.50 88 GLU A N 1
ATOM 693 C CA . GLU A 1 88 ? 9.229 -8.136 -2.672 1.00 97.50 88 GLU A CA 1
ATOM 694 C C . GLU A 1 88 ? 7.891 -7.449 -2.355 1.00 97.50 88 GLU A C 1
ATOM 696 O O . GLU A 1 88 ? 7.696 -6.280 -2.688 1.00 97.50 88 GLU A O 1
ATOM 701 N N . VAL A 1 89 ? 6.970 -8.152 -1.694 1.00 96.00 89 VAL A N 1
ATOM 702 C CA . VAL A 1 89 ? 5.679 -7.596 -1.267 1.00 96.00 89 VAL A CA 1
ATOM 703 C C . VAL A 1 89 ? 5.521 -7.811 0.238 1.00 96.00 89 VAL A C 1
ATOM 705 O O . VAL A 1 89 ? 5.344 -8.954 0.662 1.00 96.00 89 VAL A O 1
ATOM 708 N N . THR A 1 90 ? 5.576 -6.724 1.020 1.00 93.12 90 THR A N 1
ATOM 709 C CA . THR A 1 90 ? 5.669 -6.768 2.496 1.00 93.12 90 THR A CA 1
ATOM 710 C C . THR A 1 90 ? 4.733 -5.775 3.181 1.00 93.12 90 THR A C 1
ATOM 712 O O . THR A 1 90 ? 4.664 -4.601 2.753 1.00 93.12 90 THR A O 1
#

Mean predicted aligned error: 2.94 Å

Radius of gyration: 13.79 Å; Cα contacts (8 Å, |Δi|>4): 114; chains: 1; bounding box: 32×22×40 Å

Solvent-accessible surface area (backbone atoms only — not comparable to full-atom values): 5310 Å² total; per-residue (Å²): 129,37,66,45,78,48,74,34,43,41,32,95,61,87,57,96,85,60,87,62,66,62,40,62,66,66,90,49,47,70,61,50,56,53,48,51,48,51,47,48,61,70,46,33,87,78,62,84,75,68,49,30,45,30,41,38,60,36,57,41,38,52,83,74,52,51,71,72,55,50,52,53,49,52,55,49,50,56,68,64,39,60,63,41,94,83,36,49,76,83

Foldseek 3Di:
DAEAEDAQQEACDDDPPDPFRHDNPCVCNVVVLVVLLVVLVVCLVVDPPAAHQEYHYYTHDPVVDDPVSVVVSVVSNVPSGHHDPNRYYD

pLDDT: mean 94.8, std 2.77, range [77.06, 97.5]

Sequence (90 aa):
MPGLYLHIPFCRRACTYCDFHFSTSLGTKDRVLKAMARELEERAPGFDHGPLTSIYFGGGTPSLLEPRELEALLDRVRRPFTVDPEAEVT